Protein AF-A0A8T0GIU3-F1 (afdb_monomer_lite)

pLDDT: mean 88.01, std 8.53, range [62.53, 97.38]

Radius of gyration: 16.25 Å; chains: 1; bounding box: 32×28×47 Å

InterPro domains:
  IPR001373 Cullin, N-terminal [PF00888] (1-31)
  IPR016158 Cullin homology domain [PS50069] (1-105)
  IPR016158 Cullin homology domain [SM00182] (1-103)
  IPR036317 Cullin homology domain superfamily [SSF75632] (1-104)
  IPR045093 Cullin [PTHR11932] (1-103)
  IPR059120 Cullin-like, alpha+beta domain [PF26557] (54-103)

Structure (mmCIF, N/CA/C/O b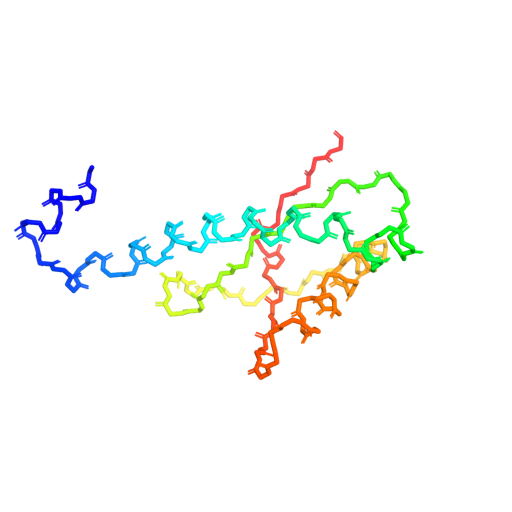ackbone):
data_AF-A0A8T0GIU3-F1
#
_entry.id   AF-A0A8T0GIU3-F1
#
loop_
_atom_site.group_PDB
_atom_site.id
_atom_site.type_symbol
_atom_site.label_atom_id
_atom_site.label_alt_id
_atom_site.label_comp_id
_atom_site.label_asym_id
_atom_site.label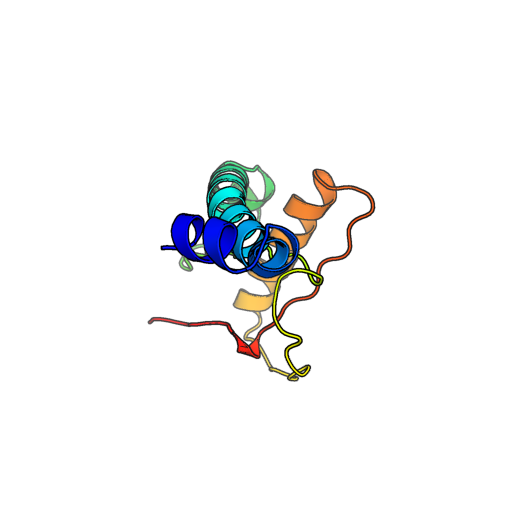_entity_id
_atom_site.label_seq_id
_atom_site.pdbx_PDB_ins_code
_atom_site.Cartn_x
_atom_site.Cartn_y
_atom_site.Cartn_z
_atom_site.occupancy
_atom_site.B_iso_or_equiv
_atom_site.auth_seq_id
_atom_site.auth_comp_id
_atom_site.auth_asym_id
_atom_site.auth_atom_id
_atom_site.pdbx_PDB_model_num
ATOM 1 N N . MET A 1 1 ? -9.176 12.969 19.845 1.00 62.53 1 MET A N 1
ATOM 2 C CA . MET A 1 1 ? -10.526 12.370 19.717 1.00 62.53 1 MET A CA 1
ATOM 3 C C . MET A 1 1 ? -10.528 10.886 20.096 1.00 62.53 1 MET A C 1
ATOM 5 O O . MET A 1 1 ? -11.244 10.547 21.025 1.00 62.53 1 MET A O 1
ATOM 9 N N . ILE A 1 2 ? -9.670 10.034 19.510 1.00 66.88 2 ILE A N 1
ATOM 10 C CA . ILE A 1 2 ? -9.534 8.608 19.906 1.00 66.88 2 ILE A CA 1
ATOM 11 C C . ILE A 1 2 ? -9.189 8.421 21.390 1.00 66.88 2 ILE A C 1
ATOM 13 O O . ILE A 1 2 ? -9.770 7.562 22.037 1.00 66.88 2 ILE A O 1
ATOM 17 N N . SER A 1 3 ? -8.315 9.264 21.953 1.00 73.62 3 SER A N 1
ATOM 18 C CA . SER A 1 3 ? -7.979 9.216 23.387 1.00 73.62 3 SER A CA 1
ATOM 19 C C . SER A 1 3 ? -9.217 9.326 24.296 1.00 73.62 3 SER A C 1
ATOM 21 O O . SER A 1 3 ? -9.328 8.579 25.258 1.00 73.62 3 SER A O 1
ATOM 23 N N . LYS A 1 4 ? -10.213 10.152 23.932 1.00 72.94 4 LYS A N 1
ATOM 24 C CA . LYS A 1 4 ? -11.473 10.246 24.688 1.00 72.94 4 LYS A CA 1
ATOM 25 C C . LYS A 1 4 ? -12.306 8.966 24.561 1.00 72.94 4 LYS A C 1
ATOM 27 O O . LYS A 1 4 ? -12.737 8.432 25.568 1.00 72.94 4 LYS A O 1
ATOM 32 N N . LEU A 1 5 ? -12.460 8.424 23.350 1.00 68.56 5 LEU A N 1
ATOM 33 C CA . LEU A 1 5 ? -13.163 7.149 23.125 1.00 68.56 5 LEU A CA 1
ATOM 34 C C . LEU A 1 5 ? -12.507 5.972 23.859 1.00 68.56 5 LEU A C 1
ATOM 36 O O . LEU A 1 5 ? -13.201 5.099 24.363 1.00 68.56 5 LEU A O 1
ATOM 40 N N . LYS A 1 6 ? -11.176 5.960 23.947 1.00 77.50 6 LYS A N 1
ATOM 41 C CA . LYS A 1 6 ? -10.421 4.941 24.682 1.00 77.50 6 LYS A CA 1
ATOM 42 C C . LYS A 1 6 ? -10.692 5.005 26.182 1.00 77.50 6 LYS A C 1
ATOM 44 O O . LYS A 1 6 ? -10.839 3.962 26.810 1.00 77.50 6 LYS A O 1
ATOM 49 N N . THR A 1 7 ? -10.762 6.213 26.737 1.00 72.38 7 THR A N 1
ATOM 50 C CA . THR A 1 7 ? -11.087 6.433 28.150 1.00 72.38 7 THR A CA 1
ATOM 51 C C . THR A 1 7 ? -12.530 6.042 28.465 1.00 72.38 7 THR A C 1
ATOM 53 O O . THR A 1 7 ? -12.761 5.377 29.467 1.00 72.38 7 THR A O 1
ATOM 56 N N . GLU A 1 8 ? -13.482 6.396 27.598 1.00 78.06 8 GLU A N 1
ATOM 57 C CA . GLU A 1 8 ? -14.916 6.163 27.836 1.00 78.06 8 GLU A CA 1
ATOM 58 C C . GLU A 1 8 ? -15.371 4.725 27.516 1.00 78.06 8 GLU A C 1
ATOM 60 O O . GLU A 1 8 ? -16.264 4.198 28.172 1.00 78.06 8 GLU A O 1
ATOM 65 N N . CYS A 1 9 ? -14.783 4.073 26.505 1.00 74.50 9 CYS A N 1
ATOM 66 C CA . CYS A 1 9 ? -15.257 2.780 25.980 1.00 74.50 9 CYS A CA 1
ATOM 67 C C . CYS A 1 9 ? -14.217 1.648 26.064 1.00 74.50 9 CYS A C 1
ATOM 69 O O . CYS A 1 9 ? -14.496 0.518 25.662 1.00 74.50 9 CYS A O 1
ATOM 71 N N . GLY A 1 10 ? -13.019 1.933 26.580 1.00 75.25 10 GLY A N 1
ATOM 72 C CA . GLY A 1 10 ? -11.928 0.971 26.707 1.00 75.25 10 GLY A CA 1
ATOM 73 C C . GLY A 1 10 ? -11.100 0.782 25.429 1.00 75.25 10 GLY A C 1
ATOM 74 O O . GLY A 1 10 ? -11.518 1.067 24.306 1.00 75.25 10 GLY A O 1
ATOM 75 N N . SER A 1 11 ? -9.885 0.253 25.599 1.00 73.38 11 SER A N 1
ATOM 76 C CA . SER A 1 11 ? -8.903 0.069 24.517 1.00 73.38 11 SER A CA 1
ATOM 77 C C . SER A 1 11 ? -9.343 -0.912 23.432 1.00 73.38 11 SER A C 1
ATOM 79 O O . SER A 1 11 ? -9.009 -0.726 22.265 1.00 73.38 11 SER A O 1
ATOM 81 N N . GLN A 1 12 ? -10.142 -1.924 23.776 1.00 73.25 12 GLN A N 1
ATOM 82 C CA . GLN A 1 12 ? -10.648 -2.893 22.799 1.00 73.25 12 GLN A CA 1
ATOM 83 C C . GLN A 1 12 ? -11.514 -2.240 21.716 1.00 73.25 12 GLN A C 1
ATOM 85 O O . GLN A 1 12 ? -11.489 -2.685 20.569 1.00 73.25 12 GLN A O 1
ATOM 90 N N . PHE A 1 13 ? -12.221 -1.158 22.054 1.00 70.81 13 PHE A N 1
ATOM 91 C CA . PHE A 1 13 ? -13.078 -0.439 21.117 1.00 70.81 13 PHE A CA 1
ATOM 92 C C . PHE A 1 13 ? -12.271 0.407 20.119 1.00 70.81 13 PHE A C 1
ATOM 94 O O . PHE A 1 13 ? -12.662 0.548 18.962 1.00 70.81 13 PHE A O 1
ATOM 101 N N . THR A 1 14 ? -11.107 0.926 20.528 1.00 83.25 14 THR A N 1
ATOM 102 C CA . THR A 1 14 ? -10.258 1.776 19.677 1.00 83.25 14 THR A CA 1
ATOM 103 C C . THR A 1 14 ? -9.163 1.020 18.935 1.00 83.25 14 THR A C 1
ATOM 105 O O . THR A 1 14 ? -8.591 1.582 18.007 1.00 83.25 14 THR A O 1
ATOM 108 N N . ASN A 1 15 ? -8.891 -0.246 19.269 1.00 86.00 15 ASN A N 1
ATOM 109 C CA . ASN A 1 15 ? -7.792 -1.029 18.687 1.00 86.00 15 ASN A CA 1
ATOM 110 C C . ASN A 1 15 ? -7.770 -1.029 17.149 1.00 86.00 15 ASN A C 1
ATOM 112 O O . ASN A 1 15 ? -6.709 -0.846 16.555 1.00 86.00 15 ASN A O 1
ATOM 116 N N . LYS A 1 16 ? -8.928 -1.200 16.492 1.00 87.50 16 LYS A N 1
ATOM 117 C CA . LYS A 1 16 ? -9.005 -1.162 15.021 1.00 87.50 16 LYS A CA 1
ATOM 118 C C . LYS A 1 16 ? -8.686 0.226 14.475 1.00 87.50 16 LYS A C 1
ATOM 120 O O . LYS A 1 16 ? -7.872 0.341 13.570 1.00 87.50 16 LYS A O 1
ATOM 125 N N . LEU A 1 17 ? -9.265 1.270 15.074 1.00 89.00 17 LEU A N 1
ATOM 126 C CA . LEU A 1 17 ? -9.015 2.660 14.685 1.00 89.00 17 LEU A CA 1
ATOM 127 C C . LEU A 1 17 ? -7.539 3.032 14.855 1.00 89.00 17 LEU A C 1
ATOM 129 O O . LEU A 1 17 ? -6.941 3.593 13.947 1.00 89.00 17 LEU A O 1
ATOM 133 N N . GLU A 1 18 ? -6.926 2.678 15.984 1.00 90.25 18 GLU A N 1
ATOM 134 C CA . GLU A 1 18 ? -5.494 2.891 16.218 1.00 90.25 18 GLU A CA 1
ATOM 135 C C . GLU A 1 18 ? -4.640 2.155 15.172 1.00 90.25 18 GLU A C 1
ATOM 137 O O . GLU A 1 18 ? -3.663 2.712 14.675 1.00 90.25 18 GLU A O 1
ATOM 142 N N . GLY A 1 19 ? -5.031 0.935 14.794 1.00 93.31 19 GLY A N 1
ATOM 143 C CA . GLY A 1 19 ? -4.414 0.184 13.702 1.00 93.31 19 GLY A CA 1
ATOM 144 C C . GLY A 1 19 ? -4.528 0.880 12.342 1.00 93.31 19 GLY A C 1
ATOM 145 O O . GLY A 1 19 ? -3.536 0.970 11.627 1.00 93.31 19 GLY A O 1
ATOM 146 N N . MET A 1 20 ? -5.693 1.448 12.016 1.00 93.62 20 MET A N 1
ATOM 147 C CA . MET A 1 20 ? -5.898 2.204 10.774 1.00 93.62 20 MET A CA 1
ATOM 148 C C . MET A 1 20 ? -4.961 3.416 10.686 1.00 93.62 20 MET A C 1
ATOM 150 O O . MET A 1 20 ? -4.349 3.637 9.647 1.00 93.62 20 MET A O 1
ATOM 154 N N . PHE A 1 21 ? -4.797 4.180 11.771 1.00 92.81 21 PHE A N 1
ATOM 155 C CA . PHE A 1 21 ? -3.865 5.317 11.786 1.00 92.81 21 PHE A CA 1
ATOM 156 C C . PHE A 1 21 ? -2.415 4.877 11.572 1.00 92.81 21 PHE A C 1
ATOM 158 O O . PHE A 1 21 ? -1.705 5.485 10.771 1.00 92.81 21 PHE A O 1
ATOM 165 N N . LYS A 1 22 ? -2.002 3.782 12.219 1.00 95.31 22 LYS A N 1
ATOM 166 C CA . LYS A 1 22 ? -0.665 3.209 12.022 1.00 95.31 22 LYS A CA 1
ATOM 167 C C . LYS A 1 22 ? -0.437 2.753 10.585 1.00 95.31 22 LYS A C 1
ATOM 169 O O . LYS A 1 22 ? 0.628 3.019 10.042 1.00 95.31 22 LYS A O 1
ATOM 174 N N . ASP A 1 23 ? -1.422 2.107 9.959 1.00 96.50 23 ASP A N 1
ATOM 175 C CA . ASP A 1 23 ? -1.324 1.696 8.553 1.00 96.50 23 ASP A CA 1
ATOM 176 C C . ASP A 1 23 ? -1.128 2.915 7.629 1.00 96.50 23 ASP A C 1
ATOM 178 O O . ASP A 1 23 ? -0.329 2.859 6.693 1.00 96.50 23 ASP A O 1
ATOM 182 N N . ILE A 1 24 ? -1.802 4.041 7.901 1.00 94.69 24 ILE A N 1
ATOM 183 C CA . ILE A 1 24 ? -1.649 5.281 7.120 1.00 94.69 24 ILE A CA 1
ATOM 184 C C . ILE A 1 24 ? -0.252 5.887 7.282 1.00 94.69 24 ILE A C 1
ATOM 186 O O . ILE A 1 24 ? 0.345 6.299 6.287 1.00 94.69 24 ILE A O 1
ATOM 190 N N . GLU A 1 25 ? 0.279 5.935 8.503 1.00 94.88 25 GLU A N 1
ATOM 191 C CA . GLU A 1 25 ? 1.639 6.423 8.766 1.00 94.88 25 GLU A CA 1
ATOM 192 C C . GLU A 1 25 ? 2.686 5.527 8.099 1.00 94.88 25 GLU A C 1
ATOM 194 O O . GLU A 1 25 ? 3.496 6.011 7.308 1.00 94.88 25 GLU A O 1
ATOM 199 N N . LEU A 1 26 ? 2.597 4.213 8.310 1.00 96.12 26 LEU A N 1
ATOM 200 C CA . LEU A 1 26 ? 3.515 3.237 7.728 1.00 96.12 26 LEU A CA 1
ATOM 201 C C . LEU A 1 26 ? 3.464 3.243 6.195 1.00 96.12 26 LEU A C 1
ATOM 203 O O . LEU A 1 26 ? 4.490 3.095 5.533 1.00 96.12 26 LEU A O 1
ATOM 207 N N . SER A 1 27 ? 2.284 3.460 5.611 1.00 97.38 27 SER A N 1
ATOM 208 C CA . SER A 1 27 ? 2.147 3.594 4.159 1.00 97.38 27 SER A CA 1
ATOM 209 C C . SER A 1 27 ? 3.004 4.735 3.611 1.00 97.38 27 SER A C 1
ATOM 211 O O . SER A 1 27 ? 3.584 4.587 2.538 1.00 97.38 27 SER A O 1
ATOM 213 N N . ARG A 1 28 ? 3.146 5.859 4.326 1.00 96.06 28 ARG A N 1
ATOM 214 C CA . ARG A 1 28 ? 4.000 6.975 3.876 1.00 96.06 28 ARG A CA 1
ATOM 215 C C . ARG A 1 28 ? 5.462 6.550 3.793 1.00 96.06 28 ARG A C 1
ATOM 217 O O . ARG A 1 28 ? 6.087 6.749 2.753 1.00 96.06 28 ARG A O 1
ATOM 224 N N . GLU A 1 29 ? 5.958 5.883 4.831 1.00 96.31 29 GLU A N 1
ATOM 225 C CA . GLU A 1 29 ? 7.325 5.352 4.876 1.00 96.31 29 GLU A CA 1
ATOM 226 C C . GLU A 1 29 ? 7.569 4.316 3.767 1.00 96.31 29 GLU A C 1
ATOM 228 O O . GLU A 1 29 ? 8.593 4.348 3.079 1.00 96.31 29 GLU A O 1
ATOM 233 N N . ILE A 1 30 ? 6.600 3.423 3.532 1.00 97.12 30 ILE A N 1
ATOM 234 C CA . ILE A 1 30 ? 6.658 2.431 2.451 1.00 97.12 30 ILE A CA 1
ATOM 235 C C . ILE A 1 30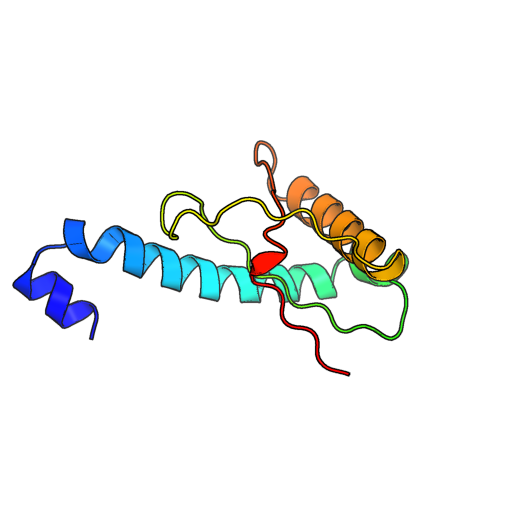 ? 6.751 3.125 1.088 1.00 97.12 30 ILE A C 1
ATOM 237 O O . ILE A 1 30 ? 7.579 2.725 0.271 1.00 97.12 30 ILE A O 1
ATOM 241 N N . ASN A 1 31 ? 5.952 4.166 0.837 1.00 96.50 31 ASN A N 1
ATOM 242 C CA . ASN A 1 31 ? 5.993 4.908 -0.427 1.00 96.50 31 ASN A CA 1
ATOM 243 C C . ASN A 1 31 ? 7.323 5.630 -0.641 1.00 96.50 31 ASN A C 1
ATOM 245 O O . ASN A 1 31 ? 7.863 5.611 -1.745 1.00 96.50 31 ASN A O 1
ATOM 249 N N . GLU A 1 32 ? 7.873 6.261 0.395 1.00 95.88 32 GLU A N 1
ATOM 250 C CA . GLU A 1 32 ? 9.192 6.893 0.313 1.00 95.88 32 GLU A CA 1
ATOM 251 C C . GLU A 1 32 ? 10.275 5.864 -0.007 1.00 95.88 32 GLU A C 1
ATOM 25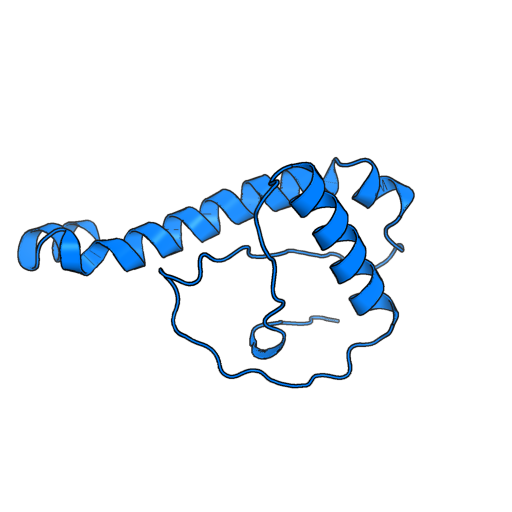3 O O . GLU A 1 32 ? 11.080 6.057 -0.922 1.00 95.88 32 GLU A O 1
ATOM 258 N N . SER A 1 33 ? 10.236 4.724 0.681 1.00 96.50 33 SER A N 1
ATOM 259 C CA . SER A 1 33 ? 11.150 3.614 0.439 1.00 96.50 33 SER A CA 1
ATOM 260 C C . SER A 1 33 ? 10.990 3.018 -0.962 1.00 96.50 33 SER A C 1
ATOM 262 O O . SER A 1 33 ? 11.983 2.649 -1.594 1.00 96.50 33 SER A O 1
ATOM 264 N N . PHE A 1 34 ? 9.758 2.951 -1.470 1.00 96.62 34 PHE A N 1
ATOM 265 C CA . PHE A 1 34 ? 9.465 2.507 -2.825 1.00 96.62 34 PHE A CA 1
ATOM 266 C C . PHE A 1 34 ? 10.066 3.462 -3.850 1.00 96.62 34 PHE A C 1
ATOM 268 O O . PHE A 1 34 ? 10.840 3.011 -4.689 1.00 96.62 34 PHE A O 1
ATOM 275 N N . ARG A 1 35 ? 9.817 4.773 -3.740 1.00 94.00 35 ARG A N 1
ATOM 276 C CA . ARG A 1 35 ? 10.356 5.793 -4.660 1.00 94.00 35 ARG A CA 1
ATOM 277 C C . ARG A 1 35 ? 11.885 5.772 -4.754 1.00 94.00 35 ARG A C 1
ATOM 279 O O . ARG A 1 35 ? 12.441 6.040 -5.814 1.00 94.00 35 ARG A O 1
ATOM 286 N N . GLN A 1 36 ? 12.571 5.421 -3.667 1.00 94.31 36 GLN A N 1
ATOM 287 C CA . GLN A 1 36 ? 14.035 5.317 -3.626 1.00 94.31 36 GLN A CA 1
ATOM 288 C C . GLN A 1 36 ? 14.574 3.948 -4.088 1.00 94.31 36 GLN A C 1
ATOM 290 O O . GLN A 1 36 ? 15.783 3.783 -4.271 1.00 94.31 36 GLN A O 1
ATOM 295 N N . SER A 1 37 ? 13.704 2.954 -4.279 1.00 95.38 37 SER A N 1
ATOM 296 C CA . SER A 1 37 ? 14.095 1.588 -4.633 1.00 95.38 37 SER A CA 1
ATOM 297 C C . SER A 1 37 ? 14.637 1.473 -6.063 1.00 95.38 37 SER A C 1
ATOM 299 O O . SER A 1 37 ? 14.366 2.297 -6.939 1.00 95.38 37 SER A O 1
ATOM 301 N N . ALA A 1 38 ? 15.428 0.429 -6.322 1.00 94.06 38 ALA A N 1
ATOM 302 C CA . ALA A 1 38 ? 15.881 0.121 -7.679 1.00 94.06 38 ALA A CA 1
ATOM 303 C C . ALA A 1 38 ? 14.708 -0.293 -8.582 1.00 94.06 38 ALA A C 1
ATOM 305 O O . ALA A 1 38 ? 14.686 0.071 -9.753 1.00 94.06 38 ALA A O 1
ATOM 306 N N . GLN A 1 39 ? 13.713 -0.991 -8.026 1.00 93.19 39 GLN A N 1
ATOM 307 C CA . GLN A 1 39 ? 12.489 -1.389 -8.718 1.00 93.19 39 GLN A CA 1
ATOM 308 C C . GLN A 1 39 ? 11.753 -0.166 -9.263 1.00 93.19 39 GLN A C 1
ATOM 310 O O . GLN A 1 39 ? 11.465 -0.118 -10.455 1.00 93.19 39 GLN A O 1
ATOM 315 N N . ALA A 1 40 ? 11.528 0.849 -8.424 1.00 92.31 40 ALA A N 1
ATOM 316 C CA . ALA A 1 40 ? 10.866 2.069 -8.864 1.00 92.31 40 ALA A CA 1
ATOM 317 C C . ALA A 1 40 ? 11.690 2.817 -9.922 1.00 92.31 40 ALA A C 1
ATOM 319 O O . ALA A 1 40 ? 11.175 3.157 -10.979 1.00 92.31 40 ALA A O 1
ATOM 320 N N . ARG A 1 41 ? 12.987 3.032 -9.670 1.00 91.38 41 ARG A N 1
ATOM 321 C CA . ARG A 1 41 ? 13.836 3.860 -10.544 1.00 91.38 41 ARG A CA 1
ATOM 322 C C . ARG A 1 41 ? 14.155 3.237 -11.902 1.00 91.38 41 ARG A C 1
ATOM 324 O O . ARG A 1 41 ? 14.395 3.978 -12.845 1.00 91.38 41 ARG A O 1
ATOM 331 N N . LEU A 1 42 ? 14.222 1.908 -11.989 1.00 91.94 42 LEU A N 1
ATOM 332 C CA . LEU A 1 42 ? 14.644 1.208 -13.208 1.00 91.94 42 LEU A CA 1
ATOM 333 C C . LEU A 1 42 ? 13.481 0.614 -14.000 1.00 91.94 42 LEU A C 1
ATOM 335 O O . LEU A 1 42 ? 13.635 0.397 -15.199 1.00 91.94 42 LEU A O 1
ATOM 339 N N . LYS A 1 43 ? 12.360 0.294 -13.340 1.00 92.81 43 LYS A N 1
ATOM 340 C CA . LYS A 1 43 ? 11.257 -0.439 -13.973 1.00 92.81 43 LYS A CA 1
ATOM 341 C C . LYS A 1 43 ? 9.994 0.394 -14.168 1.00 92.81 43 LYS A C 1
ATOM 343 O O . LYS A 1 43 ? 9.194 0.020 -15.020 1.00 92.81 43 LYS A O 1
ATOM 348 N N . LEU A 1 44 ? 9.774 1.471 -13.400 1.00 90.75 44 LEU A N 1
ATOM 349 C CA . LEU A 1 44 ? 8.552 2.261 -13.570 1.00 90.75 44 LEU A CA 1
ATOM 350 C C . LEU A 1 44 ? 8.590 3.038 -14.890 1.00 90.75 44 LEU A C 1
ATOM 352 O O . LEU A 1 44 ? 9.590 3.705 -15.175 1.00 90.75 44 LEU A O 1
ATOM 356 N N . PRO A 1 45 ? 7.489 3.023 -15.657 1.00 87.38 45 PRO A N 1
ATOM 357 C CA . PRO A 1 45 ? 7.291 3.983 -16.731 1.00 87.38 45 PRO A CA 1
ATOM 358 C C . PRO A 1 45 ? 7.346 5.426 -16.195 1.00 87.38 45 PRO A C 1
ATOM 360 O O . PRO A 1 45 ? 7.103 5.691 -15.012 1.00 87.38 45 PRO A O 1
ATOM 363 N N . SER A 1 46 ? 7.672 6.383 -17.057 1.00 85.31 46 SER A N 1
ATOM 364 C CA . SER A 1 46 ? 7.587 7.806 -16.726 1.00 85.31 46 SER A CA 1
ATOM 365 C C . SER A 1 46 ? 6.158 8.328 -16.910 1.00 85.31 46 SER A C 1
ATOM 367 O O . SER A 1 46 ? 5.400 7.818 -17.731 1.00 85.31 46 SER A O 1
ATOM 369 N N . GLY A 1 47 ? 5.795 9.375 -16.162 1.00 83.69 47 GLY A N 1
ATOM 370 C CA . GLY A 1 47 ? 4.555 10.129 -16.391 1.00 83.69 47 GLY A CA 1
ATOM 371 C C . GLY A 1 47 ? 3.373 9.802 -15.475 1.00 83.69 47 GLY A C 1
ATOM 372 O O . GLY A 1 47 ? 2.355 10.474 -15.587 1.00 83.69 47 GLY A O 1
ATOM 373 N N . ILE A 1 48 ? 3.499 8.843 -14.549 1.00 85.50 48 ILE A N 1
ATOM 374 C CA . ILE A 1 48 ? 2.482 8.584 -13.515 1.00 85.50 48 ILE A CA 1
ATOM 375 C C . ILE A 1 48 ? 3.126 8.665 -12.131 1.00 85.50 48 ILE A C 1
ATOM 377 O O . ILE A 1 48 ? 4.101 7.968 -11.836 1.00 85.50 48 ILE A O 1
ATOM 381 N N . GLU A 1 49 ? 2.557 9.508 -11.270 1.00 86.62 49 GLU A N 1
ATOM 382 C CA . GLU A 1 49 ? 2.861 9.512 -9.843 1.00 86.62 49 GLU A CA 1
ATOM 383 C C . GLU A 1 49 ? 1.961 8.493 -9.133 1.00 86.62 49 GLU A C 1
ATOM 385 O O . GLU A 1 49 ? 0.736 8.577 -9.192 1.00 86.62 49 GLU A O 1
ATOM 390 N N . MET A 1 50 ? 2.574 7.515 -8.465 1.00 88.94 50 MET A N 1
ATOM 391 C CA . MET A 1 50 ? 1.864 6.468 -7.728 1.00 88.94 50 MET A CA 1
ATOM 392 C C . MET A 1 50 ? 2.045 6.664 -6.221 1.00 88.94 50 MET A C 1
ATOM 394 O O . MET A 1 50 ? 3.168 6.832 -5.737 1.00 88.94 50 MET A O 1
ATOM 398 N N . ASN A 1 51 ? 0.945 6.574 -5.474 1.00 91.75 51 ASN A N 1
ATOM 399 C CA . ASN A 1 51 ? 0.938 6.550 -4.015 1.00 91.75 51 ASN A CA 1
ATOM 400 C C . ASN A 1 51 ? 0.063 5.387 -3.533 1.00 91.75 51 ASN A C 1
ATOM 402 O O . ASN A 1 51 ? -1.088 5.265 -3.946 1.00 91.75 51 ASN A O 1
ATOM 406 N N . VAL A 1 52 ? 0.620 4.506 -2.702 1.00 95.12 52 VAL A N 1
ATOM 407 C CA . VAL A 1 52 ? -0.025 3.252 -2.295 1.00 95.12 52 VAL A CA 1
ATOM 408 C C . VAL A 1 52 ? -0.299 3.230 -0.799 1.00 95.12 52 VAL A C 1
ATOM 410 O O . VAL A 1 52 ? 0.615 3.355 0.011 1.00 95.12 52 VAL A O 1
ATOM 413 N N . HIS A 1 53 ? -1.544 2.973 -0.413 1.00 95.75 53 HIS A N 1
ATOM 414 C CA . HIS A 1 53 ? -1.893 2.701 0.979 1.00 95.75 53 HIS A CA 1
ATOM 415 C C . HIS A 1 53 ? -1.917 1.194 1.239 1.00 95.75 53 HIS A C 1
ATOM 417 O O . HIS A 1 53 ? -2.738 0.467 0.683 1.00 95.75 53 HIS A O 1
ATOM 423 N N . VAL A 1 54 ? -1.011 0.715 2.092 1.00 96.25 54 VAL A N 1
ATOM 424 C CA . VAL A 1 54 ? -0.947 -0.693 2.497 1.00 96.25 54 VAL A CA 1
ATOM 425 C C . VAL A 1 54 ? -1.744 -0.866 3.783 1.00 96.25 54 VAL A C 1
ATOM 427 O O . VAL A 1 54 ? -1.381 -0.322 4.823 1.00 96.25 54 VAL A O 1
ATOM 430 N N . LEU A 1 55 ? -2.840 -1.622 3.701 1.00 95.31 55 LEU A N 1
ATOM 431 C CA . LEU A 1 55 ? -3.842 -1.722 4.762 1.00 95.31 55 LEU A CA 1
ATOM 432 C C . LEU A 1 55 ? -3.905 -3.135 5.354 1.00 95.31 55 LEU A C 1
ATOM 434 O O . LEU A 1 55 ? -3.913 -4.134 4.631 1.00 95.31 55 LEU A O 1
ATOM 438 N N . THR A 1 56 ? -4.016 -3.235 6.676 1.00 94.88 56 THR A N 1
ATOM 439 C CA . THR A 1 56 ? -4.137 -4.513 7.383 1.00 94.88 56 THR A CA 1
ATOM 440 C C . THR A 1 56 ? -5.597 -4.983 7.408 1.00 94.88 56 THR A C 1
ATOM 442 O O . THR A 1 56 ? -6.452 -4.348 8.023 1.00 94.88 56 THR A O 1
ATOM 445 N N . THR A 1 57 ? -5.897 -6.151 6.822 1.00 90.81 57 THR A N 1
ATOM 446 C CA . THR A 1 57 ? -7.269 -6.699 6.672 1.00 90.81 57 THR A CA 1
ATOM 447 C C . THR A 1 57 ? -8.089 -6.772 7.973 1.00 90.81 57 THR A C 1
ATOM 449 O O . THR A 1 57 ? -9.311 -6.723 7.924 1.00 90.81 57 THR A O 1
ATOM 452 N N . GLY A 1 58 ? -7.451 -6.876 9.144 1.00 90.56 58 GLY A N 1
ATOM 453 C CA . GLY A 1 58 ? -8.145 -6.928 10.441 1.00 90.56 58 GLY A CA 1
ATOM 454 C C . GLY A 1 58 ? -8.568 -5.571 11.024 1.00 90.56 58 GLY A C 1
ATOM 455 O O . GLY A 1 58 ? -9.393 -5.536 11.941 1.00 90.56 58 GLY A O 1
ATOM 456 N N . TYR A 1 59 ? -8.008 -4.465 10.526 1.00 92.12 59 TYR A N 1
ATOM 457 C CA . TYR A 1 59 ? -8.284 -3.115 11.032 1.00 92.12 59 TYR A CA 1
ATOM 458 C C . TYR A 1 59 ? -9.300 -2.358 10.184 1.00 92.12 59 TYR A C 1
ATOM 460 O O . TYR A 1 59 ? -10.078 -1.576 10.726 1.00 92.12 59 TYR A O 1
ATOM 468 N N . TRP A 1 60 ? -9.329 -2.627 8.881 1.00 92.56 60 TRP A N 1
ATOM 469 C CA . TRP A 1 60 ? -10.187 -1.927 7.931 1.00 92.56 60 TRP A CA 1
ATOM 470 C C . TRP A 1 60 ? -11.490 -2.692 7.660 1.00 92.56 60 TRP A C 1
ATOM 472 O O . TRP A 1 60 ? -11.531 -3.914 7.828 1.00 92.56 60 TRP A O 1
ATOM 482 N N . PRO A 1 61 ? -12.567 -2.001 7.242 1.00 89.81 61 PRO A N 1
ATOM 483 C CA . PRO A 1 61 ? -13.782 -2.655 6.772 1.00 89.81 61 PRO A CA 1
ATOM 484 C C . PRO A 1 61 ? -13.496 -3.640 5.637 1.00 89.81 61 PRO A C 1
ATOM 486 O O . PRO A 1 61 ? -12.568 -3.458 4.850 1.00 89.81 61 PRO A O 1
ATOM 489 N N . THR A 1 62 ? -14.315 -4.682 5.530 1.00 86.38 62 THR A N 1
ATOM 490 C CA . THR A 1 62 ? -14.268 -5.569 4.369 1.00 86.38 62 THR A CA 1
ATOM 491 C C . THR A 1 62 ? -14.875 -4.849 3.173 1.00 86.38 62 THR A C 1
ATOM 493 O O . THR A 1 62 ? -16.019 -4.402 3.233 1.00 86.38 62 THR A O 1
ATOM 496 N N . TYR A 1 63 ? -14.114 -4.758 2.088 1.00 82.12 63 TYR A N 1
ATOM 497 C CA . TYR A 1 63 ? -14.585 -4.195 0.831 1.00 82.12 63 TYR A CA 1
ATOM 498 C C . TYR A 1 63 ? -14.949 -5.331 -0.131 1.00 82.12 63 TYR A C 1
ATOM 500 O O . TYR A 1 63 ? -14.221 -6.327 -0.193 1.00 82.12 63 TYR A O 1
ATOM 508 N N . PRO A 1 64 ? -16.069 -5.229 -0.863 1.00 80.50 64 PRO A N 1
ATOM 509 C CA . PRO A 1 64 ? -16.428 -6.238 -1.846 1.00 80.50 64 PRO A CA 1
ATOM 510 C C . PRO A 1 64 ? -15.381 -6.269 -2.973 1.00 80.50 64 PRO A C 1
ATOM 512 O O . PRO A 1 64 ? -14.908 -5.208 -3.397 1.00 80.50 64 PRO A O 1
ATOM 515 N N . PRO A 1 65 ? -15.005 -7.457 -3.476 1.00 75.19 65 PRO A N 1
ATOM 516 C CA . PRO A 1 65 ? -14.183 -7.556 -4.674 1.00 75.19 65 PRO A CA 1
ATOM 517 C C . PRO A 1 65 ? -14.890 -6.880 -5.850 1.00 75.19 65 PRO A C 1
ATOM 519 O O . PRO A 1 65 ? -16.081 -7.099 -6.068 1.00 75.19 65 PRO A O 1
ATOM 522 N N . MET A 1 66 ? -14.155 -6.075 -6.612 1.00 81.06 66 MET A N 1
ATOM 523 C CA . MET A 1 66 ? -14.646 -5.456 -7.839 1.00 81.06 66 MET A CA 1
ATOM 524 C C . MET A 1 66 ? -13.682 -5.791 -8.969 1.00 81.06 66 MET A C 1
ATOM 526 O O . MET A 1 66 ? -12.493 -5.479 -8.887 1.00 81.06 66 MET A O 1
ATOM 530 N N . GLU A 1 67 ? -14.190 -6.427 -10.021 1.00 75.69 67 GLU A N 1
ATOM 531 C CA . GLU A 1 67 ? -13.407 -6.642 -11.232 1.00 75.69 67 GLU A CA 1
ATOM 532 C C . GLU A 1 67 ? -13.325 -5.332 -12.012 1.00 75.69 67 GLU A C 1
ATOM 534 O O . GLU A 1 67 ? -14.319 -4.829 -12.535 1.00 75.69 67 GLU A O 1
ATOM 539 N N . VAL A 1 68 ? -12.121 -4.768 -12.073 1.00 81.75 68 VAL A N 1
ATOM 540 C CA . VAL A 1 68 ? -11.835 -3.541 -12.816 1.00 81.75 68 VAL A CA 1
ATOM 541 C C . VAL A 1 68 ? -10.852 -3.873 -13.922 1.00 81.75 68 VAL A C 1
ATOM 543 O O . VAL A 1 68 ? -9.814 -4.487 -13.678 1.00 81.75 68 VAL A O 1
ATOM 546 N N . ARG A 1 69 ? -11.164 -3.445 -15.147 1.00 82.94 69 ARG A N 1
ATOM 547 C CA . ARG A 1 69 ? -10.209 -3.481 -16.257 1.00 82.94 69 ARG A CA 1
ATOM 548 C C . ARG A 1 69 ? -9.322 -2.247 -16.175 1.00 82.94 69 ARG A C 1
ATOM 550 O O . ARG A 1 69 ? -9.684 -1.191 -16.687 1.00 82.94 69 ARG A O 1
ATOM 557 N N . LEU A 1 70 ? -8.188 -2.384 -15.498 1.00 84.00 70 LEU A N 1
ATOM 558 C CA . LEU A 1 70 ? -7.177 -1.334 -15.444 1.00 84.00 70 LEU A CA 1
ATOM 559 C C . LEU A 1 70 ? -6.418 -1.254 -16.782 1.00 84.00 70 LEU A C 1
ATOM 561 O O . LEU A 1 70 ? -6.130 -2.303 -17.369 1.00 84.00 70 LEU A O 1
ATOM 565 N N . PRO A 1 71 ? -6.058 -0.044 -17.252 1.00 88.19 71 PRO A N 1
ATOM 566 C CA . PRO A 1 71 ? -5.083 0.140 -18.322 1.00 88.19 71 PRO A CA 1
ATOM 567 C C . PRO A 1 71 ? -3.793 -0.645 -18.069 1.00 88.19 71 PRO A C 1
ATOM 569 O O . PRO A 1 71 ? -3.412 -0.901 -16.922 1.00 88.19 71 PRO A O 1
ATOM 572 N N . HIS A 1 72 ? -3.113 -1.035 -19.146 1.00 88.44 72 HIS A N 1
ATOM 573 C CA . HIS A 1 72 ? -1.900 -1.846 -19.056 1.00 88.44 72 HIS A CA 1
ATOM 574 C C . HIS A 1 72 ? -0.828 -1.164 -18.202 1.00 88.44 72 HIS A C 1
ATOM 576 O O . HIS A 1 72 ? -0.214 -1.805 -17.353 1.00 88.44 72 HIS A O 1
ATOM 582 N N . GLU A 1 73 ? -0.679 0.146 -18.367 1.00 87.62 73 GLU A N 1
ATOM 583 C CA . GLU A 1 73 ? 0.277 0.970 -17.646 1.00 87.62 73 GLU A CA 1
ATOM 584 C C . GLU A 1 73 ? 0.073 0.819 -16.138 1.00 87.62 73 GLU A C 1
ATOM 586 O O . GLU A 1 73 ? 1.011 0.454 -15.439 1.00 87.62 73 GLU A O 1
ATOM 591 N N . LEU A 1 74 ? -1.157 0.980 -15.633 1.00 88.50 74 LEU A N 1
ATOM 592 C CA . LEU A 1 74 ? -1.449 0.870 -14.198 1.00 88.50 74 LEU A CA 1
ATOM 593 C C . LEU A 1 74 ? -1.169 -0.529 -13.634 1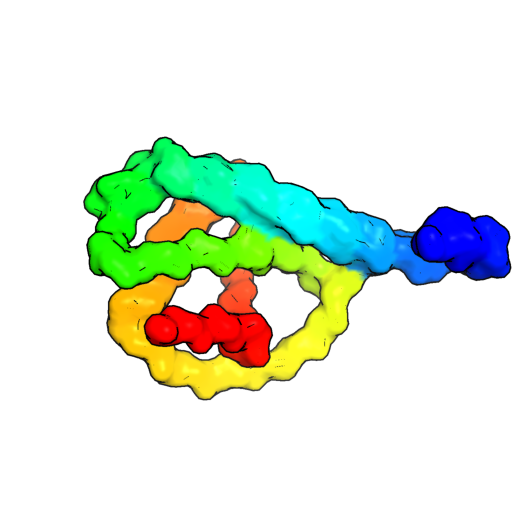.00 88.50 74 LEU A C 1
ATOM 595 O O . LEU A 1 74 ? -0.679 -0.638 -12.509 1.00 88.50 74 LEU A O 1
ATOM 599 N N . ASN A 1 75 ? -1.415 -1.587 -14.414 1.00 90.94 75 ASN A N 1
ATOM 600 C CA . ASN A 1 75 ? -1.056 -2.946 -13.999 1.00 90.94 75 ASN A CA 1
ATOM 601 C C . ASN A 1 75 ? 0.463 -3.085 -13.800 1.00 90.94 75 ASN A C 1
ATOM 603 O O . ASN A 1 75 ? 0.900 -3.669 -12.811 1.00 90.94 75 ASN A O 1
ATOM 607 N N . VAL A 1 76 ? 1.273 -2.477 -14.674 1.00 93.12 76 VAL A N 1
ATOM 608 C CA . VAL A 1 76 ? 2.740 -2.477 -14.540 1.00 93.12 76 VAL A CA 1
ATOM 609 C C . VAL A 1 76 ? 3.178 -1.794 -13.238 1.00 93.12 76 VAL A C 1
ATOM 611 O O . VAL A 1 76 ? 4.022 -2.335 -12.521 1.00 93.12 76 VAL A O 1
ATOM 614 N N . TYR A 1 77 ? 2.576 -0.655 -12.871 1.00 93.75 77 TYR A N 1
ATOM 615 C CA . TYR A 1 77 ? 2.855 -0.001 -11.581 1.00 93.75 77 TYR A CA 1
ATOM 616 C C . TYR A 1 77 ? 2.493 -0.901 -10.390 1.00 93.75 77 TYR A C 1
ATOM 618 O O . TYR A 1 77 ? 3.291 -1.038 -9.457 1.00 93.75 77 TYR A O 1
ATOM 626 N N . GLN A 1 78 ? 1.322 -1.548 -10.429 1.00 93.88 78 GLN A N 1
ATOM 627 C CA . GLN A 1 78 ? 0.877 -2.473 -9.383 1.00 93.88 78 GLN A CA 1
ATOM 628 C C . GLN A 1 78 ? 1.837 -3.663 -9.214 1.00 93.88 78 GLN A C 1
ATOM 630 O O . GLN A 1 78 ? 2.190 -4.020 -8.085 1.00 93.88 78 GLN A O 1
ATOM 635 N N . ASP A 1 79 ? 2.305 -4.254 -10.311 1.00 94.44 79 ASP A N 1
ATOM 636 C CA . ASP A 1 79 ? 3.220 -5.396 -10.277 1.00 94.44 79 ASP A CA 1
ATOM 637 C C . ASP A 1 79 ? 4.603 -5.017 -9.734 1.00 94.44 79 ASP A C 1
ATOM 639 O O . ASP A 1 79 ? 5.149 -5.722 -8.879 1.00 94.44 79 ASP A O 1
ATOM 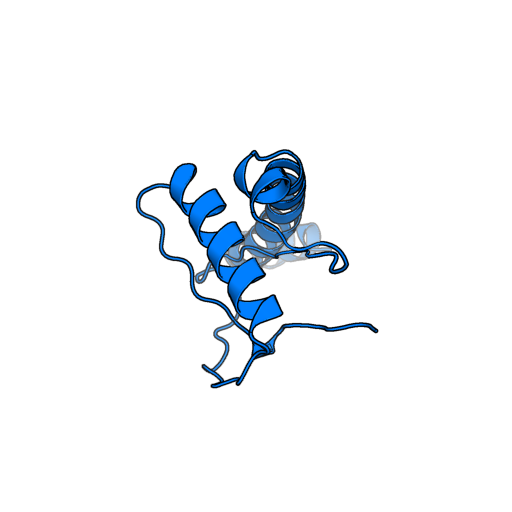643 N N . ILE A 1 80 ? 5.146 -3.870 -10.149 1.00 96.06 80 ILE A N 1
ATOM 644 C CA . ILE A 1 80 ? 6.446 -3.378 -9.668 1.00 96.06 80 ILE A CA 1
ATOM 645 C C . ILE A 1 80 ? 6.386 -3.056 -8.171 1.00 96.06 80 ILE A C 1
ATOM 647 O O . ILE A 1 80 ? 7.305 -3.407 -7.422 1.00 96.06 80 ILE A O 1
ATOM 651 N N . PHE A 1 81 ? 5.299 -2.433 -7.705 1.00 96.56 81 PHE A N 1
ATOM 652 C CA . PHE A 1 81 ? 5.102 -2.189 -6.277 1.00 96.56 81 PHE A CA 1
ATOM 653 C C . PHE A 1 81 ? 5.001 -3.500 -5.489 1.00 96.56 81 PHE A C 1
ATOM 655 O O . PHE A 1 81 ? 5.610 -3.642 -4.426 1.00 96.56 81 PHE A O 1
ATOM 662 N N . LYS A 1 82 ? 4.267 -4.487 -6.014 1.00 95.81 82 LYS A N 1
ATOM 663 C CA . LYS A 1 82 ? 4.116 -5.802 -5.383 1.00 95.81 82 LYS A CA 1
ATOM 664 C C . LYS A 1 82 ? 5.454 -6.531 -5.263 1.00 95.81 82 LYS A C 1
ATOM 666 O O . LYS A 1 82 ? 5.741 -7.073 -4.196 1.00 95.81 82 LYS A O 1
ATOM 671 N N . GLU A 1 83 ? 6.278 -6.521 -6.311 1.00 95.81 83 GLU A N 1
ATOM 672 C CA . GLU A 1 83 ? 7.633 -7.086 -6.284 1.00 95.81 83 GLU A CA 1
ATOM 673 C C . GLU A 1 83 ? 8.480 -6.426 -5.187 1.00 95.81 83 GLU A C 1
ATOM 675 O O . GLU A 1 83 ? 9.054 -7.112 -4.337 1.00 95.81 83 GLU A O 1
ATOM 680 N N . PHE A 1 84 ? 8.506 -5.091 -5.161 1.00 97.06 84 PHE A N 1
ATOM 681 C CA . PHE A 1 84 ? 9.196 -4.321 -4.131 1.00 97.06 84 PHE A CA 1
ATOM 682 C C . PHE A 1 84 ? 8.731 -4.706 -2.721 1.00 97.06 84 PHE A C 1
ATOM 684 O O . PHE A 1 84 ? 9.559 -5.035 -1.869 1.00 97.06 84 PHE A O 1
ATOM 691 N N . TYR A 1 85 ? 7.423 -4.698 -2.468 1.00 97.06 85 TYR A N 1
ATOM 692 C CA . TYR A 1 85 ? 6.883 -4.940 -1.136 1.00 97.06 85 TYR A CA 1
ATOM 693 C C . TYR A 1 85 ? 7.206 -6.355 -0.647 1.00 97.06 85 TYR A C 1
ATOM 695 O O . TYR A 1 85 ? 7.693 -6.536 0.470 1.00 97.06 85 TYR A O 1
ATOM 703 N N . LEU A 1 86 ? 6.999 -7.366 -1.494 1.00 96.12 86 LEU A N 1
ATOM 704 C CA . LEU A 1 86 ? 7.240 -8.763 -1.130 1.00 96.12 86 LEU A CA 1
ATOM 705 C C . LEU A 1 86 ? 8.731 -9.082 -0.953 1.00 96.12 86 LEU A C 1
ATOM 707 O O . LEU A 1 86 ? 9.058 -9.962 -0.160 1.00 96.12 86 LEU A O 1
ATOM 711 N N . SER A 1 87 ? 9.633 -8.337 -1.605 1.00 95.56 87 SER A N 1
ATOM 712 C CA . SER A 1 87 ? 11.081 -8.456 -1.367 1.00 95.56 87 SER A CA 1
ATOM 713 C C . SER A 1 87 ? 11.500 -8.065 0.057 1.00 95.56 87 SER A C 1
ATOM 715 O O . SER A 1 87 ? 12.491 -8.582 0.568 1.00 95.56 87 SER A O 1
ATOM 717 N N . LYS A 1 88 ? 10.738 -7.178 0.714 1.00 94.56 88 LYS A N 1
ATOM 718 C CA . LYS A 1 88 ? 11.010 -6.690 2.077 1.00 94.56 88 LYS A CA 1
ATOM 719 C C . LYS A 1 88 ? 10.149 -7.366 3.140 1.00 94.56 88 LYS A C 1
ATOM 721 O O . LYS A 1 88 ? 10.558 -7.467 4.293 1.00 94.56 88 LYS A O 1
ATOM 726 N N . HIS A 1 89 ? 8.961 -7.825 2.760 1.00 94.12 89 HIS A N 1
ATOM 727 C CA . HIS A 1 89 ? 7.961 -8.383 3.664 1.00 94.12 89 HIS A CA 1
ATOM 728 C C . HIS A 1 89 ? 7.610 -9.818 3.262 1.00 94.12 89 HIS A C 1
ATOM 730 O O . HIS A 1 89 ? 6.513 -10.104 2.771 1.00 94.12 89 HIS A O 1
ATOM 736 N N . SER A 1 90 ? 8.555 -10.734 3.483 1.00 92.25 90 SER A N 1
ATOM 737 C CA . SER A 1 90 ? 8.357 -12.156 3.206 1.00 92.25 90 SER A CA 1
ATOM 738 C C . SER A 1 90 ? 7.205 -12.740 4.038 1.00 92.25 90 SER A C 1
ATOM 740 O O . SER A 1 90 ? 6.926 -12.318 5.161 1.00 92.25 90 SER A O 1
ATOM 742 N N . GLY A 1 91 ? 6.474 -13.693 3.452 1.00 91.81 91 GLY A N 1
ATOM 743 C CA . GLY A 1 91 ? 5.325 -14.339 4.100 1.00 91.81 91 GLY A CA 1
ATOM 744 C C . GLY A 1 91 ? 4.034 -13.509 4.126 1.00 91.81 91 GLY A C 1
ATOM 745 O O . GLY A 1 91 ? 3.038 -13.952 4.696 1.00 91.81 91 GLY A O 1
ATOM 746 N N . ARG A 1 92 ? 4.009 -12.321 3.506 1.00 94.00 92 ARG A N 1
ATOM 747 C CA . ARG A 1 92 ? 2.785 -11.528 3.320 1.00 94.00 92 ARG A CA 1
ATOM 748 C C . ARG A 1 92 ? 2.130 -11.812 1.970 1.00 94.00 92 ARG A C 1
ATOM 750 O O . ARG A 1 92 ? 2.785 -12.194 1.005 1.00 94.00 92 ARG A O 1
ATOM 757 N N . ARG A 1 93 ? 0.818 -11.579 1.902 1.00 92.88 93 ARG A N 1
ATOM 758 C CA . ARG A 1 93 ? 0.037 -11.595 0.661 1.00 92.88 93 ARG A CA 1
ATOM 759 C C . ARG A 1 93 ? -0.612 -10.233 0.467 1.00 92.88 93 ARG A C 1
ATOM 761 O O . ARG A 1 93 ? -1.346 -9.786 1.343 1.00 92.88 93 ARG A O 1
ATOM 768 N N . LEU A 1 94 ? -0.353 -9.612 -0.679 1.00 93.25 94 LEU A N 1
ATOM 769 C CA . LEU A 1 94 ? -1.023 -8.385 -1.101 1.00 93.25 94 LEU A CA 1
ATOM 770 C C . LEU A 1 94 ? -2.238 -8.713 -1.969 1.00 93.25 94 LEU A C 1
ATOM 772 O O . LEU A 1 94 ? -2.182 -9.621 -2.801 1.00 93.25 94 LEU A O 1
ATOM 776 N N . MET A 1 95 ? -3.312 -7.952 -1.779 1.00 90.75 95 MET A N 1
ATOM 777 C CA . MET A 1 95 ? -4.478 -7.917 -2.659 1.00 90.75 95 MET A CA 1
ATOM 778 C C . MET A 1 95 ? -4.805 -6.454 -2.944 1.00 90.75 95 MET A C 1
ATOM 780 O O . MET A 1 95 ? -4.871 -5.655 -2.012 1.00 90.75 95 MET A O 1
ATOM 784 N N . TRP A 1 96 ? -4.974 -6.117 -4.219 1.00 90.38 96 TRP A N 1
ATOM 785 C CA . TRP A 1 96 ? -5.346 -4.770 -4.642 1.00 90.38 96 TRP A CA 1
ATOM 786 C C . TRP A 1 96 ? -6.844 -4.558 -4.465 1.00 90.38 96 TRP A C 1
ATOM 788 O O . TRP A 1 96 ? -7.640 -5.404 -4.872 1.00 90.38 96 TRP A O 1
ATOM 798 N N . GLN A 1 97 ? -7.214 -3.425 -3.869 1.00 90.00 97 GLN A N 1
ATOM 799 C CA . GLN A 1 97 ? -8.606 -3.031 -3.690 1.00 90.00 97 GLN A CA 1
ATOM 800 C C . GLN A 1 97 ? -8.944 -1.855 -4.608 1.00 90.00 97 GLN A C 1
ATOM 802 O O . GLN A 1 97 ? -9.141 -0.732 -4.152 1.00 90.00 97 GLN A O 1
ATOM 807 N N . ASN A 1 98 ? -9.066 -2.146 -5.905 1.00 84.19 98 ASN A N 1
ATOM 808 C CA . ASN A 1 98 ? -9.261 -1.137 -6.955 1.00 84.19 98 ASN A CA 1
ATOM 809 C C . ASN A 1 98 ? -10.545 -0.297 -6.783 1.00 84.19 98 ASN A C 1
ATOM 811 O O . ASN A 1 98 ? -10.687 0.754 -7.395 1.00 84.19 98 ASN A O 1
ATOM 815 N N . SER A 1 99 ? -11.501 -0.732 -5.950 1.00 79.69 99 SER A N 1
ATOM 816 C CA . SER A 1 99 ? -12.710 0.048 -5.642 1.00 79.69 99 SER A CA 1
ATOM 817 C C . SER A 1 99 ? -12.445 1.309 -4.813 1.00 79.69 99 SER A C 1
ATOM 819 O O . SER A 1 99 ? -13.348 2.126 -4.661 1.00 79.69 99 SER A O 1
ATOM 821 N N . LEU A 1 100 ? -11.264 1.424 -4.201 1.00 79.19 100 LEU A N 1
ATOM 822 C CA . LEU A 1 100 ? -10.855 2.572 -3.387 1.00 79.19 100 LEU A CA 1
ATOM 823 C C . LEU A 1 100 ? -9.882 3.496 -4.121 1.00 79.19 100 LEU A C 1
ATOM 825 O O . LEU A 1 100 ? -9.490 4.523 -3.566 1.00 79.19 100 LEU A O 1
ATOM 829 N N . ASP A 1 101 ? -9.489 3.132 -5.340 1.00 82.88 101 ASP A N 1
ATOM 830 C CA . ASP A 1 101 ? -8.517 3.890 -6.106 1.00 82.88 101 ASP A CA 1
ATOM 831 C C . ASP A 1 101 ? -9.114 5.231 -6.545 1.00 82.88 101 ASP A C 1
ATOM 833 O O . ASP A 1 101 ? -10.280 5.337 -6.936 1.00 82.88 101 ASP A O 1
ATOM 837 N N . GLN A 1 102 ? -8.284 6.268 -6.491 1.00 78.25 102 GLN A N 1
ATOM 838 C CA . GLN A 1 102 ? -8.597 7.592 -7.010 1.00 78.25 102 GLN A CA 1
ATOM 839 C C . GLN A 1 102 ? -7.590 7.920 -8.107 1.00 78.25 102 GLN A C 1
ATOM 841 O O . GLN A 1 102 ? -6.384 7.788 -7.902 1.00 78.25 102 GLN A O 1
ATOM 846 N N . TYR A 1 103 ? -8.091 8.357 -9.261 1.00 77.94 103 TYR A N 1
ATOM 847 C CA . TYR A 1 103 ? -7.267 8.780 -10.389 1.00 77.94 103 TYR A CA 1
ATOM 848 C C . TYR A 1 103 ? -7.529 10.260 -10.671 1.00 77.94 103 TYR A C 1
ATOM 850 O O . TYR A 1 103 ? -8.683 10.679 -10.774 1.00 77.94 103 TYR A O 1
ATOM 858 N N . SER A 1 104 ? -6.460 11.041 -10.801 1.00 73.75 104 SER A N 1
ATOM 859 C CA . SER A 1 104 ? -6.495 12.441 -11.233 1.00 73.75 104 SER A CA 1
ATOM 860 C C . SER A 1 104 ? -5.701 12.588 -12.529 1.00 73.75 104 SER A C 1
ATOM 862 O O . SER A 1 104 ? -4.609 12.029 -12.626 1.00 73.75 104 SER A O 1
ATOM 864 N N . ILE A 1 105 ? -6.260 13.317 -13.500 1.00 64.88 105 ILE A N 1
ATOM 865 C CA . ILE A 1 105 ? -5.617 13.683 -14.775 1.00 64.88 105 ILE A CA 1
ATOM 866 C C . ILE A 1 105 ? -5.115 15.120 -14.673 1.00 64.88 105 ILE A C 1
ATOM 868 O O . ILE A 1 105 ? -5.880 15.950 -14.128 1.00 64.88 105 ILE A O 1
#

Sequence (105 aa):
MISKLKTECGSQFTNKLEGMFKDIELSREINESFRQSAQARLKLPSGIEMNVHVLTTGYWPTYPPMEVRLPHELNVYQDIFKEFYLSKHSGRRLMWQNSLDQYSI

Secondary structure (DSSP, 8-state):
-HHHHHHHH-HHHHHHHHHHHHHHHHHHHHHHHHHTSHHHHHHSPSS---------TTTSPPPPP------HHHHHHHHHHHHHHHHHSTT------GGG-----

Organism: Ceratodon purpureus (NCBI:txid3225)

Foldseek 3Di:
DLVVCCVVPNPVVCVLVVQAVVQQVVQVVLLVVLCPDPLNVPQQDPDDDDRDRDHDPVNDDDDDDDDDDDDPNVVSVVVSSVVVVCVPVPPDDDDDDCVPDDDDD